Protein AF-A0A5R8ZTY7-F1 (afdb_monomer)

Radius of gyration: 12.63 Å; Cα contacts (8 Å, |Δi|>4): 100; chains: 1; bounding box: 22×30×36 Å

Secondary structure (DSSP, 8-state):
-------EEEEEES--TT--HHHHHHHHTTTS-EEEEEEEE-TTT--EEEEEEEEE-

Foldseek 3Di:
DPPPPPFPKDKFAQADQPDAQVNVCVVCVVVAAWPGKGFDADPPPRTTPRIIITTHD

Mean predicted aligned error: 5.98 Å

Solvent-accessible surface area (backbone atoms only — not comparable to full-atom values): 3383 Å² total; per-residue (Å²): 130,82,72,77,74,67,68,49,68,43,80,45,71,84,44,57,60,84,58,46,38,70,59,51,39,61,69,49,46,81,80,45,61,67,75,45,55,42,56,44,52,39,87,89,79,68,43,39,69,21,33,32,40,38,26,31,106

InterPro domains:
  IPR000504 RNA recognition motif domain [PF00076] (11-56)
  IPR000504 RNA recognition motif domain [PS50102] (8-57)
  IPR012677 Nucleotide-binding alpha-beta plait domain superfamily [G3DSA:3.30.70.330] (9-57)
  IPR035979 RNA-binding domain superfamily [SSF54928] (8-56)
  IPR050886 RNA-binding_regulatory_proteins [PTHR48024] (4-57)

pLDDT: mean 85.15, std 11.68, range [41.31, 93.5]

Organism: NCBI:txid1804988

Nearest PDB structures (foldseek):
  1g2e-assembly1_A  TM=9.005E-01  e=1.370E-04  Homo sapiens
  4ed5-assembly1_A  TM=9.834E-01  e=4.895E-04  Homo sapiens
  3hi9-assembly1_A  TM=9.662E-01  e=4.607E-04  Homo sapiens
  6m75-assembly1_A  TM=9.354E-01  e=5.871E-04  Homo sapiens
  2mkc-assembly1_A  TM=8.937E-01  e=7.042E-04  Saccharomyces cerevisiae S288C

Sequence (57 aa):
MAASDVEFRCFVGGLAWATDDSSLERAFSSFGEILESKIINDRETGRSRGFGFVTFR

Structure (mmCIF, N/CA/C/O backbone):
data_AF-A0A5R8ZTY7-F1
#
_entry.id   AF-A0A5R8ZTY7-F1
#
loop_
_atom_site.group_PDB
_atom_site.id
_atom_site.type_symbol
_atom_site.label_atom_id
_atom_site.label_alt_id
_atom_site.label_comp_id
_atom_site.label_asym_id
_atom_site.label_entity_id
_atom_site.label_seq_id
_atom_site.pdbx_PDB_ins_code
_atom_site.Cartn_x
_atom_site.Cartn_y
_atom_site.Cartn_z
_atom_site.occupancy
_atom_site.B_iso_or_equiv
_atom_site.auth_seq_id
_atom_site.auth_comp_id
_atom_site.auth_asym_id
_atom_site.auth_atom_id
_atom_site.pdbx_PDB_model_num
ATOM 1 N N . MET A 1 1 ? -12.274 21.859 16.360 1.00 41.31 1 MET A N 1
ATOM 2 C CA . MET A 1 1 ? -10.943 21.248 16.532 1.00 41.31 1 MET A CA 1
ATOM 3 C C . MET A 1 1 ? -10.715 20.370 15.323 1.00 41.31 1 MET A C 1
ATOM 5 O O . MET A 1 1 ? -11.394 19.361 15.212 1.00 41.31 1 MET A O 1
ATOM 9 N N . ALA A 1 2 ? -9.875 20.796 14.379 1.00 48.94 2 ALA A N 1
ATOM 10 C CA . ALA A 1 2 ? -9.396 19.878 13.356 1.00 48.94 2 ALA A CA 1
ATOM 11 C C . ALA A 1 2 ? -8.467 18.913 14.092 1.00 48.94 2 ALA A C 1
ATOM 13 O O . ALA A 1 2 ? -7.427 19.344 14.591 1.00 48.94 2 ALA A O 1
ATOM 14 N N . ALA A 1 3 ? -8.890 17.661 14.273 1.00 53.00 3 ALA A N 1
ATOM 15 C CA . ALA A 1 3 ? -7.914 16.620 14.525 1.00 53.00 3 ALA A CA 1
ATOM 16 C C . ALA A 1 3 ? -6.935 16.737 13.356 1.00 53.00 3 ALA A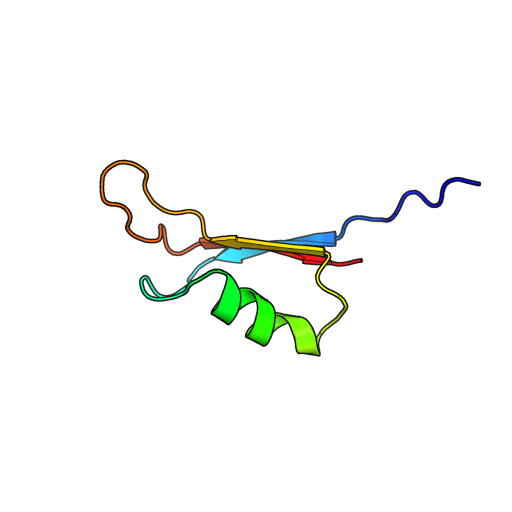 C 1
ATOM 18 O O . ALA A 1 3 ? -7.354 16.734 12.203 1.00 53.00 3 ALA A O 1
ATOM 19 N N . SER A 1 4 ? -5.660 16.989 13.628 1.00 60.00 4 SER A N 1
ATOM 20 C CA . SER A 1 4 ? -4.650 16.664 12.638 1.00 60.00 4 SER A CA 1
ATOM 21 C C . SER A 1 4 ? -4.739 15.149 12.526 1.00 60.00 4 SER A C 1
ATOM 23 O O . SER A 1 4 ? -4.191 14.472 13.396 1.00 60.00 4 SER A O 1
ATOM 25 N N . ASP A 1 5 ? -5.548 14.634 11.594 1.00 63.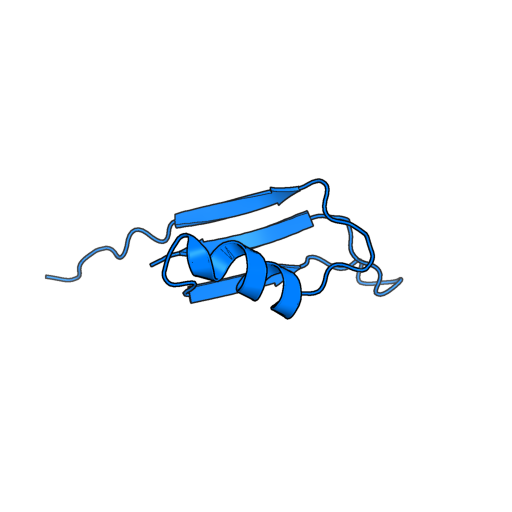50 5 ASP A N 1
ATOM 26 C CA . ASP A 1 5 ? -5.551 13.218 11.248 1.00 63.50 5 ASP A CA 1
ATOM 27 C C . ASP A 1 5 ? -4.079 12.880 11.018 1.00 63.50 5 ASP A C 1
ATOM 29 O O . ASP A 1 5 ? -3.430 13.436 10.129 1.00 63.50 5 ASP A O 1
ATOM 33 N N . VAL A 1 6 ? -3.487 12.130 11.948 1.00 60.19 6 VAL A N 1
ATOM 34 C CA . VAL A 1 6 ? -2.086 11.751 11.837 1.00 60.19 6 VAL A CA 1
ATOM 35 C C . VAL A 1 6 ? -2.075 10.721 10.727 1.00 60.19 6 VAL A C 1
ATOM 37 O O . VAL A 1 6 ? -2.316 9.547 10.965 1.00 60.19 6 VAL A O 1
ATOM 40 N N . GLU A 1 7 ? -1.870 11.185 9.499 1.00 70.75 7 GLU A N 1
ATOM 41 C CA . GLU A 1 7 ? -1.794 10.327 8.327 1.00 70.75 7 GLU A CA 1
ATOM 42 C C . GLU A 1 7 ? -0.546 9.448 8.470 1.00 70.75 7 GLU A C 1
ATOM 44 O O . GLU A 1 7 ? 0.586 9.861 8.190 1.00 70.75 7 GLU A O 1
ATOM 49 N N . PHE A 1 8 ? -0.736 8.222 8.959 1.00 85.94 8 PHE A N 1
ATOM 50 C CA . PHE A 1 8 ? 0.344 7.258 9.115 1.00 85.94 8 PHE A CA 1
ATOM 51 C C . PHE A 1 8 ? 0.674 6.671 7.748 1.00 85.94 8 PHE A C 1
ATOM 53 O O . PHE A 1 8 ? 0.149 5.637 7.339 1.00 85.94 8 PHE A O 1
ATOM 60 N N . ARG A 1 9 ? 1.555 7.360 7.020 1.00 89.94 9 ARG A N 1
ATOM 61 C CA . ARG A 1 9 ? 2.066 6.892 5.734 1.00 89.94 9 ARG A CA 1
ATOM 62 C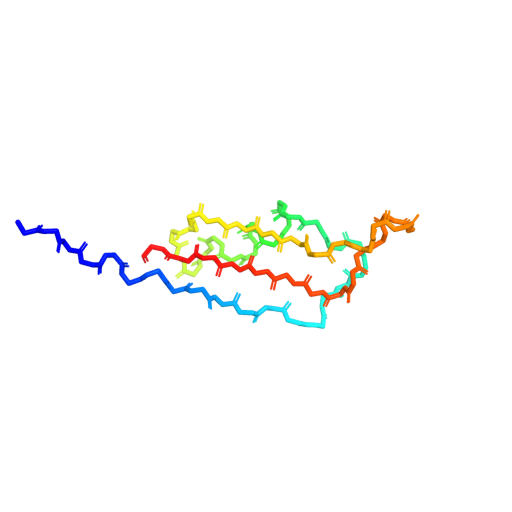 C . ARG A 1 9 ? 3.231 5.927 5.931 1.00 89.94 9 ARG A C 1
ATOM 64 O O . ARG A 1 9 ? 4.360 6.328 6.209 1.00 89.94 9 ARG A O 1
ATOM 71 N N . CYS A 1 10 ? 2.971 4.649 5.718 1.00 91.25 10 CYS A N 1
ATOM 72 C CA . CYS A 1 10 ? 3.958 3.585 5.703 1.00 91.25 10 CYS A CA 1
ATOM 73 C C . CYS A 1 10 ? 4.581 3.425 4.310 1.00 91.25 10 CYS A C 1
ATOM 75 O O . CYS A 1 10 ? 3.888 3.369 3.294 1.00 91.25 10 CYS A O 1
ATOM 77 N N . PHE A 1 11 ? 5.909 3.308 4.270 1.00 92.75 11 PHE A N 1
ATOM 78 C CA . PHE A 1 11 ? 6.639 2.829 3.099 1.00 92.75 11 PHE A CA 1
ATOM 79 C C . PHE A 1 11 ? 6.727 1.305 3.151 1.00 92.75 11 PHE A C 1
ATOM 81 O O . PHE A 1 11 ? 7.131 0.740 4.168 1.00 92.75 11 PHE A O 1
ATOM 88 N N . VAL A 1 12 ? 6.394 0.648 2.044 1.00 92.31 12 VAL A N 1
ATOM 89 C CA . VAL A 1 12 ? 6.447 -0.808 1.923 1.00 92.31 12 VAL A CA 1
ATOM 90 C C . VAL A 1 12 ? 7.379 -1.160 0.772 1.00 92.31 12 VAL A C 1
ATOM 92 O O . VAL A 1 12 ? 7.052 -0.938 -0.391 1.00 92.31 12 VAL A O 1
ATOM 95 N N . GLY A 1 13 ? 8.561 -1.681 1.097 1.00 93.38 13 GLY A N 1
ATOM 96 C CA . GLY A 1 13 ? 9.566 -2.124 0.128 1.00 93.38 13 GLY A CA 1
ATOM 97 C C . GLY A 1 13 ? 9.696 -3.645 0.074 1.00 93.38 13 GLY A C 1
ATOM 98 O O . GLY A 1 13 ? 9.220 -4.349 0.960 1.00 93.38 13 GLY A O 1
ATOM 99 N N . GLY A 1 14 ? 10.364 -4.152 -0.965 1.00 90.62 14 GLY A N 1
ATOM 100 C CA . GLY A 1 14 ? 10.560 -5.594 -1.154 1.00 90.62 14 GLY A CA 1
ATOM 101 C C . GLY A 1 14 ? 9.310 -6.317 -1.659 1.00 90.62 14 GLY A C 1
ATOM 102 O O . GLY A 1 14 ? 9.180 -7.525 -1.479 1.00 90.62 14 GLY A O 1
ATOM 103 N N . LEU A 1 15 ? 8.386 -5.580 -2.277 1.00 90.00 15 LEU A N 1
ATOM 104 C CA . LEU A 1 15 ? 7.182 -6.141 -2.873 1.00 90.00 15 LEU A CA 1
ATOM 105 C C . LEU A 1 15 ? 7.529 -6.913 -4.147 1.00 90.00 15 LEU A C 1
ATOM 107 O O . LEU A 1 15 ? 8.428 -6.536 -4.905 1.00 90.00 15 LEU A O 1
ATOM 111 N N . ALA A 1 16 ? 6.784 -7.987 -4.399 1.00 87.56 16 ALA A N 1
ATOM 112 C C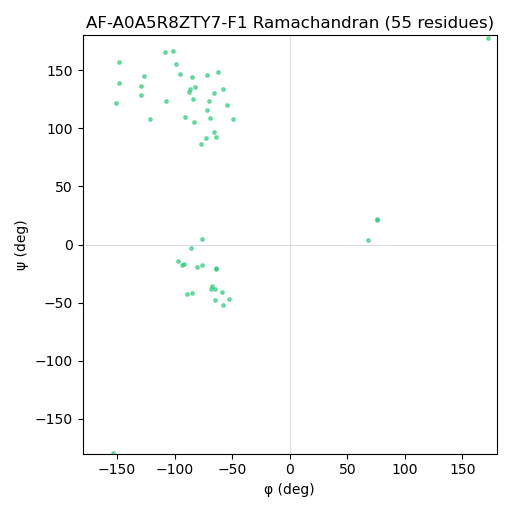A . ALA A 1 16 ? 6.897 -8.717 -5.649 1.00 87.56 16 ALA A CA 1
ATOM 113 C C . ALA A 1 16 ? 6.508 -7.806 -6.822 1.00 87.56 16 ALA A C 1
ATOM 115 O O . ALA A 1 16 ? 5.636 -6.948 -6.708 1.00 87.56 16 ALA A O 1
ATOM 116 N N . TRP A 1 17 ? 7.110 -8.017 -7.993 1.00 84.88 17 TRP A N 1
ATOM 117 C CA . TRP A 1 17 ? 6.798 -7.199 -9.174 1.00 84.88 17 TRP A CA 1
ATOM 118 C C . TRP A 1 17 ? 5.354 -7.350 -9.663 1.00 84.88 17 TRP A C 1
ATOM 120 O O . TRP A 1 17 ? 4.860 -6.485 -10.379 1.00 84.88 17 TRP A O 1
ATOM 130 N N . ALA A 1 18 ? 4.695 -8.446 -9.281 1.00 86.00 18 ALA A N 1
ATOM 131 C CA . ALA A 1 18 ? 3.286 -8.703 -9.553 1.00 86.00 18 ALA A CA 1
ATOM 132 C C . ALA A 1 18 ? 2.343 -8.095 -8.500 1.00 86.00 18 ALA A C 1
ATOM 134 O O . ALA A 1 18 ? 1.134 -8.228 -8.642 1.00 86.00 18 ALA A O 1
ATOM 135 N N . THR A 1 19 ? 2.866 -7.468 -7.438 1.00 88.62 19 THR A N 1
ATOM 136 C CA . THR A 1 19 ? 2.032 -6.816 -6.426 1.00 88.62 19 THR A CA 1
ATOM 137 C C . THR A 1 19 ? 1.376 -5.568 -7.009 1.00 88.62 19 THR A C 1
ATOM 139 O O . THR A 1 19 ? 2.059 -4.648 -7.461 1.00 88.62 19 THR A O 1
ATOM 142 N N . ASP A 1 20 ? 0.050 -5.545 -6.941 1.00 88.00 20 ASP A N 1
ATOM 143 C CA . ASP A 1 20 ? -0.829 -4.430 -7.280 1.00 88.00 20 ASP A CA 1
ATOM 144 C C . ASP A 1 20 ? -1.329 -3.681 -6.029 1.00 88.00 20 ASP A C 1
ATOM 146 O O . ASP A 1 20 ? -1.196 -4.156 -4.896 1.00 88.00 20 ASP A O 1
ATOM 150 N N . ASP A 1 21 ? -1.895 -2.493 -6.244 1.00 90.88 21 ASP A N 1
ATOM 151 C CA . ASP A 1 21 ? -2.521 -1.658 -5.208 1.00 90.88 21 ASP A CA 1
ATOM 152 C C . ASP A 1 21 ? -3.569 -2.424 -4.393 1.00 90.88 21 ASP A C 1
ATOM 154 O O . ASP A 1 21 ? -3.510 -2.427 -3.168 1.00 90.88 21 ASP A O 1
ATOM 158 N N . SER A 1 22 ? -4.461 -3.159 -5.052 1.00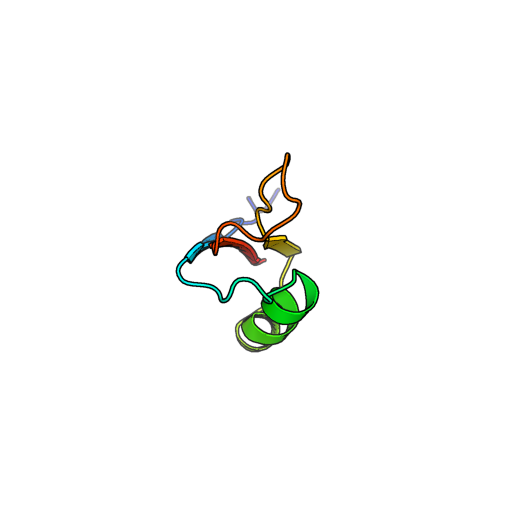 91.25 22 SER A N 1
ATOM 159 C CA . SER A 1 22 ? -5.552 -3.874 -4.394 1.00 91.25 22 SER A CA 1
ATOM 160 C C . SER A 1 22 ? -5.038 -5.018 -3.514 1.00 91.25 22 SER A C 1
ATOM 162 O O . SER A 1 22 ? -5.590 -5.301 -2.451 1.00 91.25 22 SER A O 1
ATOM 164 N N . SER A 1 23 ? -3.973 -5.702 -3.933 1.00 91.00 23 SER A N 1
ATOM 165 C CA . SER A 1 23 ? -3.301 -6.722 -3.124 1.00 91.00 23 SER A CA 1
ATOM 166 C C . SER A 1 23 ? -2.593 -6.119 -1.912 1.00 91.00 23 SER A C 1
ATOM 168 O O . SER A 1 23 ? -2.649 -6.707 -0.831 1.00 91.00 23 SER A O 1
ATOM 170 N N . LEU A 1 24 ? -1.980 -4.940 -2.066 1.00 91.19 24 LEU A N 1
ATOM 171 C CA . LEU A 1 24 ? -1.389 -4.194 -0.957 1.00 91.19 24 LEU A CA 1
ATOM 172 C C . LEU A 1 24 ? -2.474 -3.746 0.034 1.00 91.19 24 LEU A C 1
ATOM 174 O O . LEU A 1 24 ? -2.348 -3.991 1.229 1.00 91.19 24 LEU A O 1
ATOM 178 N N . GLU A 1 25 ? -3.572 -3.175 -0.454 1.00 92.62 25 GLU A N 1
ATOM 179 C CA . GLU A 1 25 ? -4.703 -2.755 0.372 1.00 92.62 25 GLU A CA 1
ATOM 180 C C . GLU A 1 25 ? -5.286 -3.918 1.171 1.00 92.62 25 GLU A C 1
ATOM 182 O O . GLU A 1 25 ? -5.370 -3.854 2.392 1.00 92.62 25 GLU A O 1
ATOM 187 N N . ARG A 1 26 ? -5.615 -5.033 0.508 1.00 92.75 26 ARG A N 1
ATOM 188 C CA . ARG A 1 26 ? -6.161 -6.219 1.183 1.00 92.75 26 ARG A CA 1
ATOM 189 C C . ARG A 1 26 ? -5.218 -6.768 2.247 1.00 92.75 26 ARG A C 1
ATOM 191 O O . ARG A 1 26 ? -5.682 -7.164 3.311 1.00 92.75 26 ARG A O 1
ATOM 198 N N . ALA A 1 27 ? -3.914 -6.793 1.971 1.00 91.75 27 ALA A N 1
ATOM 199 C CA . ALA A 1 27 ? -2.923 -7.269 2.929 1.00 91.75 27 ALA A CA 1
ATOM 200 C C . ALA A 1 27 ? -2.847 -6.369 4.170 1.00 91.75 27 ALA A C 1
ATOM 202 O O . ALA A 1 27 ? -2.701 -6.872 5.282 1.00 91.75 27 ALA A O 1
ATOM 203 N N . PHE A 1 28 ? -2.960 -5.050 3.987 1.00 91.44 28 PHE A N 1
ATOM 204 C CA . PHE A 1 28 ? -2.823 -4.092 5.078 1.00 91.44 28 PHE A CA 1
ATOM 205 C C . PHE A 1 28 ? -4.150 -3.732 5.773 1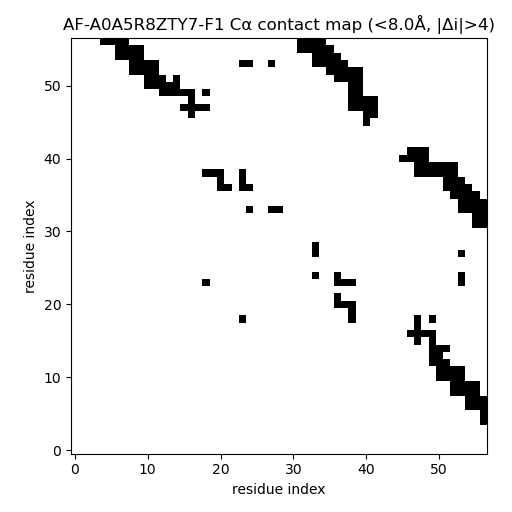.00 91.44 28 PHE A C 1
ATOM 207 O O . PHE A 1 28 ? -4.137 -3.262 6.909 1.00 91.44 28 PHE A O 1
ATOM 214 N N . SER A 1 29 ? -5.294 -4.015 5.142 1.00 90.81 29 SER A N 1
ATOM 215 C CA . SER A 1 29 ? -6.638 -3.693 5.641 1.00 90.81 29 SER A CA 1
ATOM 216 C C . SER A 1 29 ? -6.983 -4.424 6.940 1.00 90.81 29 SER A C 1
ATOM 218 O O . SER A 1 29 ? -7.857 -3.980 7.679 1.00 90.81 29 SER A O 1
ATOM 220 N N . SER A 1 30 ? -6.302 -5.529 7.252 1.00 91.88 30 SER A N 1
ATOM 221 C CA . SER A 1 30 ? -6.462 -6.220 8.537 1.00 91.88 30 SER A CA 1
ATOM 222 C C . SER A 1 30 ? -5.768 -5.515 9.708 1.00 91.88 30 SER A C 1
ATOM 224 O O . SER A 1 30 ? -6.092 -5.815 10.854 1.00 91.88 30 SER A O 1
ATOM 226 N N . PHE A 1 31 ? -4.825 -4.602 9.453 1.00 89.38 31 PHE A N 1
ATOM 227 C CA . PHE A 1 31 ? -4.100 -3.878 10.506 1.00 89.38 31 PHE A CA 1
ATOM 228 C C . PHE A 1 31 ? -4.742 -2.532 10.862 1.00 89.38 31 PHE A C 1
ATOM 230 O O . PHE A 1 31 ? -4.451 -1.993 11.927 1.00 89.38 31 PHE A O 1
ATOM 237 N N . GLY A 1 32 ? -5.613 -1.997 10.004 1.00 89.12 32 GLY A N 1
ATOM 238 C CA . GLY A 1 32 ? -6.292 -0.724 10.228 1.00 89.12 32 GLY A CA 1
ATOM 239 C C . GLY A 1 32 ? -7.080 -0.247 9.010 1.00 89.12 32 GLY A C 1
ATOM 240 O O . GLY A 1 32 ? -7.060 -0.876 7.950 1.00 89.12 32 GLY A O 1
ATOM 241 N N . GLU A 1 33 ? -7.769 0.883 9.169 1.00 90.31 33 GLU A N 1
ATOM 242 C CA . GLU A 1 33 ? -8.466 1.560 8.072 1.00 90.31 33 GLU A CA 1
ATOM 243 C C . GLU A 1 33 ? -7.433 2.200 7.136 1.00 90.31 33 GLU A C 1
ATOM 245 O O . GLU A 1 33 ? -6.677 3.089 7.533 1.00 90.31 33 GLU A O 1
ATOM 250 N N . ILE A 1 34 ? -7.385 1.717 5.895 1.00 91.62 34 ILE A N 1
ATOM 251 C CA . ILE A 1 34 ? -6.529 2.281 4.852 1.00 91.62 34 ILE A CA 1
ATOM 252 C C . ILE A 1 34 ? -7.259 3.456 4.212 1.00 91.62 34 ILE A C 1
ATOM 254 O O . ILE A 1 34 ? -8.366 3.304 3.703 1.00 91.62 34 ILE A O 1
ATOM 258 N N . LEU A 1 35 ? -6.606 4.614 4.207 1.00 90.38 35 LEU A N 1
ATOM 259 C CA . LEU A 1 35 ? -7.045 5.800 3.477 1.00 90.38 35 LEU A CA 1
ATOM 260 C C . LEU A 1 35 ? -6.570 5.769 2.022 1.00 90.38 35 LEU A C 1
ATOM 262 O O . LEU A 1 35 ? -7.317 6.123 1.116 1.00 90.38 35 LEU A O 1
ATOM 266 N N . GLU A 1 36 ? -5.322 5.352 1.796 1.00 90.12 36 GLU A N 1
ATOM 267 C CA . GLU A 1 36 ? -4.738 5.254 0.458 1.00 90.12 36 GLU A CA 1
ATOM 268 C C . GLU A 1 36 ? -3.723 4.110 0.399 1.00 90.12 36 GLU A C 1
ATOM 270 O O . GLU A 1 36 ? -2.903 3.946 1.301 1.00 90.12 36 GLU A O 1
ATOM 275 N N . SER A 1 37 ? -3.722 3.346 -0.690 1.00 92.50 37 SER A N 1
ATOM 276 C CA . SER A 1 37 ? -2.657 2.399 -1.013 1.00 92.50 37 SER A CA 1
ATOM 277 C C . SER A 1 37 ? -2.189 2.622 -2.451 1.00 92.50 37 SER A C 1
ATOM 279 O O . SER A 1 37 ? -2.986 2.862 -3.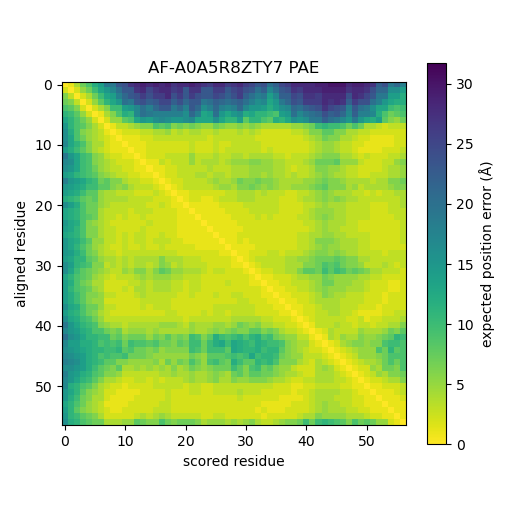358 1.00 92.50 37 SER A O 1
ATOM 281 N N . LYS A 1 38 ? -0.872 2.615 -2.680 1.00 92.19 38 LYS A N 1
ATOM 282 C CA . LYS A 1 38 ? -0.322 2.881 -4.013 1.00 92.19 38 LYS A CA 1
ATOM 283 C C . LYS A 1 38 ? 1.003 2.185 -4.253 1.00 92.19 38 LYS A C 1
ATOM 285 O O . LYS A 1 38 ? 1.991 2.453 -3.569 1.00 92.19 38 LYS A O 1
ATOM 290 N N . ILE A 1 39 ? 1.047 1.356 -5.292 1.00 92.00 39 ILE A N 1
ATOM 291 C CA . ILE A 1 39 ? 2.287 0.783 -5.817 1.00 92.00 39 ILE A CA 1
ATOM 292 C C . ILE A 1 39 ? 2.958 1.788 -6.748 1.00 92.00 39 ILE A C 1
ATOM 294 O O . ILE A 1 39 ? 2.310 2.417 -7.589 1.00 92.00 39 ILE A O 1
ATOM 298 N N . ILE A 1 40 ? 4.274 1.944 -6.605 1.00 90.19 40 ILE A N 1
ATOM 299 C CA . ILE A 1 40 ? 5.051 2.778 -7.513 1.00 90.19 40 ILE A CA 1
ATOM 300 C C . ILE A 1 40 ? 5.558 1.911 -8.656 1.00 90.19 40 ILE A C 1
ATOM 302 O O . ILE A 1 40 ? 6.451 1.078 -8.496 1.00 90.19 40 ILE A O 1
ATOM 306 N N . ASN A 1 41 ? 4.988 2.154 -9.830 1.00 88.50 41 ASN A N 1
ATOM 307 C CA . ASN A 1 41 ? 5.392 1.516 -11.070 1.00 88.50 41 ASN A CA 1
ATOM 308 C C . ASN A 1 41 ? 6.385 2.399 -11.825 1.00 88.50 41 ASN A C 1
ATOM 310 O O . ASN A 1 41 ? 6.339 3.631 -11.771 1.00 88.50 41 ASN A O 1
ATOM 314 N N . ASP A 1 42 ? 7.301 1.749 -12.522 1.00 85.19 42 ASP A N 1
ATOM 315 C CA . ASP A 1 42 ? 8.180 2.367 -13.489 1.00 85.19 42 ASP A CA 1
ATOM 316 C C . ASP A 1 42 ? 7.354 2.877 -14.675 1.00 85.19 42 ASP A C 1
ATOM 318 O O . ASP A 1 42 ? 6.495 2.176 -15.210 1.00 85.19 42 ASP A O 1
ATOM 322 N N . ARG A 1 43 ? 7.575 4.133 -15.056 1.00 78.81 43 ARG A N 1
ATOM 323 C CA . ARG A 1 43 ? 6.699 4.842 -15.995 1.00 78.81 43 ARG A CA 1
ATOM 324 C C . ARG A 1 43 ? 6.987 4.488 -17.457 1.00 78.81 43 ARG A C 1
ATOM 326 O O . ARG A 1 43 ? 6.124 4.710 -18.298 1.00 78.81 43 ARG A O 1
ATOM 333 N N . GLU A 1 44 ? 8.165 3.939 -17.746 1.00 82.62 44 GLU A N 1
ATOM 334 C CA . GLU A 1 44 ? 8.557 3.504 -19.090 1.00 82.62 44 GLU A CA 1
ATOM 335 C C . GLU A 1 44 ? 8.146 2.054 -19.350 1.00 82.62 44 GLU A C 1
ATOM 337 O O . GLU A 1 44 ? 7.624 1.733 -20.415 1.00 82.62 44 GLU A O 1
ATOM 342 N N . THR A 1 45 ? 8.341 1.175 -18.367 1.00 81.25 45 THR A N 1
ATOM 343 C CA . THR A 1 45 ? 8.070 -0.264 -18.512 1.00 81.25 45 THR A CA 1
ATOM 344 C C . THR A 1 45 ? 6.711 -0.695 -17.964 1.00 81.25 45 THR A C 1
ATOM 346 O O . THR A 1 45 ? 6.276 -1.817 -18.223 1.00 81.25 45 THR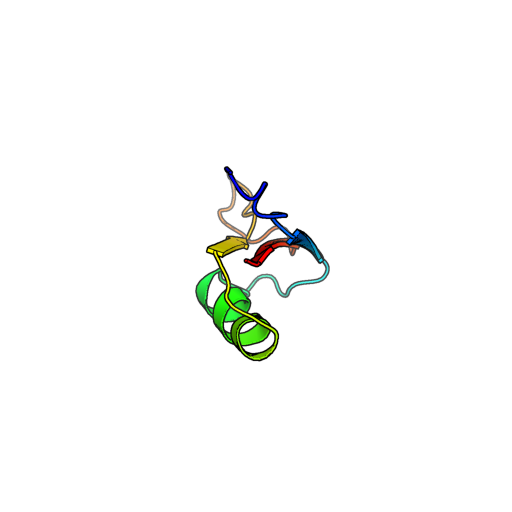 A O 1
ATOM 349 N N . GLY A 1 46 ? 6.050 0.155 -17.171 1.00 78.00 46 GLY A N 1
ATOM 350 C CA . GLY A 1 46 ? 4.810 -0.171 -16.462 1.00 78.00 46 GLY A CA 1
ATOM 351 C C . GLY A 1 46 ? 4.985 -1.204 -15.343 1.00 78.00 46 GLY A C 1
ATOM 352 O O . GLY A 1 46 ? 3.997 -1.620 -14.743 1.00 78.00 46 GLY A O 1
ATOM 353 N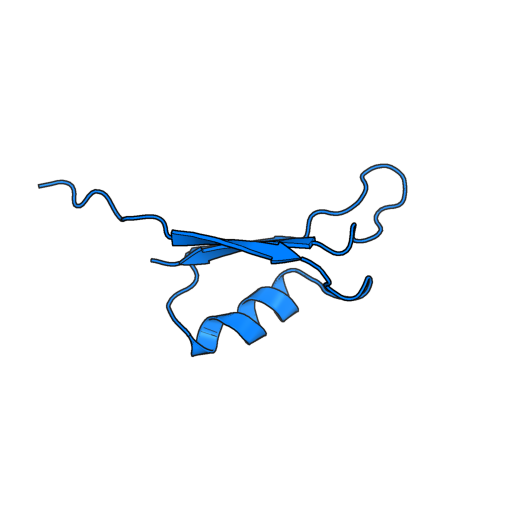 N . ARG A 1 47 ? 6.217 -1.646 -15.059 1.00 78.81 47 ARG A N 1
ATOM 354 C CA . ARG A 1 47 ? 6.498 -2.678 -14.054 1.00 78.81 47 ARG A CA 1
ATOM 355 C C . ARG A 1 47 ? 6.604 -2.075 -12.665 1.00 78.81 47 ARG A C 1
ATOM 357 O O . ARG A 1 47 ? 7.173 -1.001 -12.495 1.00 78.81 47 ARG A O 1
ATOM 364 N N . SER A 1 48 ? 6.129 -2.797 -11.657 1.00 84.00 48 SER A N 1
ATOM 365 C CA . SER A 1 48 ? 6.313 -2.391 -10.265 1.00 84.00 48 SER A CA 1
ATOM 366 C C . SER A 1 48 ? 7.794 -2.249 -9.929 1.00 84.00 48 SER A C 1
ATOM 368 O O . SER A 1 48 ? 8.607 -3.123 -10.238 1.00 84.00 48 SER A O 1
ATOM 370 N N . ARG A 1 49 ? 8.149 -1.149 -9.259 1.00 85.38 49 ARG A N 1
ATOM 371 C CA . ARG A 1 49 ? 9.510 -0.923 -8.751 1.00 85.38 49 ARG A CA 1
ATOM 372 C C . ARG A 1 49 ? 9.799 -1.740 -7.487 1.00 85.38 49 ARG A C 1
ATOM 374 O O . ARG A 1 49 ? 10.861 -1.577 -6.892 1.00 85.38 49 ARG A O 1
ATOM 381 N N . GLY A 1 50 ? 8.864 -2.597 -7.068 1.00 89.06 50 GLY A N 1
ATOM 382 C CA . GLY A 1 50 ? 8.982 -3.427 -5.870 1.00 89.06 50 GLY A CA 1
ATOM 383 C C . GLY A 1 50 ? 8.777 -2.646 -4.573 1.00 89.06 50 GLY A C 1
ATOM 384 O O . GLY A 1 50 ? 9.229 -3.078 -3.512 1.00 89.06 50 GLY A O 1
ATOM 385 N N . PHE A 1 51 ? 8.123 -1.485 -4.648 1.00 92.75 51 PHE A N 1
ATOM 386 C CA . PHE A 1 51 ? 7.753 -0.708 -3.473 1.00 92.75 51 PHE A CA 1
ATOM 387 C C . PHE A 1 51 ? 6.448 0.066 -3.674 1.00 92.75 51 PHE A C 1
ATOM 389 O O . PHE A 1 51 ? 6.040 0.373 -4.797 1.00 92.75 51 PHE A O 1
ATOM 396 N N . GLY A 1 52 ? 5.810 0.402 -2.560 1.00 93.31 52 GLY A N 1
ATOM 397 C CA . GLY A 1 52 ? 4.579 1.169 -2.504 1.00 93.31 52 GLY A CA 1
ATOM 398 C C . GLY A 1 52 ? 4.438 1.931 -1.193 1.00 93.31 52 GLY A C 1
ATOM 399 O O . GLY A 1 52 ? 5.307 1.887 -0.320 1.00 93.31 52 GLY A O 1
ATOM 400 N N . PHE A 1 53 ? 3.328 2.643 -1.074 1.00 93.50 53 PHE A N 1
ATOM 401 C CA . PHE A 1 53 ? 2.952 3.383 0.120 1.00 93.50 53 PHE A CA 1
ATOM 402 C C . PHE A 1 53 ? 1.548 2.989 0.555 1.00 93.50 53 PHE A C 1
ATOM 404 O O . PHE A 1 53 ? 0.689 2.742 -0.291 1.00 93.50 53 PHE A O 1
ATOM 411 N N . VAL A 1 54 ? 1.334 2.961 1.866 1.00 93.50 54 VAL A N 1
ATOM 412 C CA . VAL A 1 54 ? 0.019 2.772 2.482 1.00 93.50 54 VAL A CA 1
ATOM 413 C C . VAL A 1 54 ? -0.171 3.873 3.511 1.00 93.50 54 VAL A C 1
ATOM 415 O O . VAL A 1 54 ? 0.706 4.079 4.341 1.00 93.50 54 VAL A O 1
ATOM 418 N N . THR A 1 55 ? -1.284 4.586 3.447 1.00 91.50 55 THR A N 1
ATOM 419 C CA . THR A 1 55 ? -1.672 5.607 4.417 1.00 91.50 55 THR A CA 1
ATOM 420 C C . THR A 1 55 ? -2.819 5.064 5.248 1.00 91.50 55 THR A C 1
ATOM 422 O O . THR A 1 55 ? -3.849 4.680 4.693 1.00 91.50 55 THR A O 1
ATOM 425 N N . PHE A 1 56 ? -2.640 5.037 6.563 1.00 90.56 56 PHE A N 1
ATOM 426 C CA . PHE A 1 56 ? -3.683 4.667 7.515 1.00 90.56 56 PHE A CA 1
ATOM 427 C C . PHE A 1 56 ? -4.347 5.902 8.114 1.00 90.56 56 PHE A C 1
ATOM 429 O O . PHE A 1 56 ? -3.738 6.977 8.161 1.00 90.56 56 PHE A O 1
ATOM 436 N N . ARG A 1 57 ? -5.589 5.705 8.558 1.00 84.75 57 ARG A N 1
ATOM 437 C CA . ARG A 1 57 ? -6.347 6.668 9.355 1.00 84.75 57 ARG A CA 1
ATOM 438 C C . ARG A 1 57 ? -5.913 6.688 10.817 1.00 84.75 57 ARG A C 1
ATOM 440 O O . ARG A 1 57 ? -5.540 5.610 11.334 1.00 84.75 57 ARG A O 1
#